Protein 7MSJ (pdb70)

Radius of gyration: 17.71 Å; Cα contacts (8 Å, |Δi|>4): 240; chains: 1; bounding box: 29×48×44 Å

GO terms:
  GO:0005886 plasma membrane (C, EXP)
  GO:0009897 external side of plasma membrane (C, IDA)
  GO:0046642 negative regulation of alpha-beta T cell proliferation (P, IDA)
  GO:0050731 positive regulation of peptidyl-tyrosine phosphorylation (P, IDA)
  GO:0002720 positive regulation of cytokine production involved in immune response (P, IMP)
  GO:2000406 positive regulation of T cell migration (P, IMP)
  GO:0050829 defense response to Gram-negative bacterium (P, IMP)
  GO:0050830 defense response to Gram-positive bacterium (P, IMP)
  GO:0005515 protein binding (F, IPI)
  GO:0005886 plasma membrane (C, TAS)

Secondary structure (DSSP, 8-state):
-----TTEEEETTEEEEPBPTTEEEEE--BTTB--EEEEPPTTEE--S-B--SSPEEPP---GGGTEEEEE--BTTBPPEEEEPTT-B----STT-S---B---

Nearest PDB structures (foldseek):
  7msj-assembly1_A  TM=1.010E+00  e=1.373E-21  Mus musculus
  3wvt-assembly1_A  TM=8.838E-01  e=2.686E-13  Equus caballus
  4rsu-assembly1_D  TM=7.666E-01  e=9.895E-14  Homo sapiens
  7msg-assembly1_F  TM=8.234E-01  e=8.201E-13  Homo sapiens
  4rsu-assembly2_E  TM=8.048E-01  e=1.037E-12  Homo sapiens

Structure (mmCIF, N/CA/C/O backbone):
data_7MSJ
#
_entry.id   7MSJ
#
_cell.length_a   64.656
_cell.length_b   64.656
_cell.length_c   69.043
_cell.angle_alpha   90.000
_cell.angle_beta   90.000
_cell.angle_gamma   90.000
#
_symmetry.space_group_name_H-M   'P 41 21 2'
#
loop_
_entity.id
_entity.type
_entity.pdbx_description
1 polymer 'Tumor necrosis factor receptor superfamily member 14'
2 non-polymer 'SULFATE ION'
3 water water
#
loop_
_atom_site.group_PDB
_atom_site.id
_atom_site.type_symbol
_atom_site.label_atom_id
_atom_site.label_alt_id
_atom_site.label_comp_id
_atom_site.label_asym_id
_atom_site.label_entity_id
_atom_site.label_seq_id
_atom_site.pdbx_PDB_ins_code
_atom_site.Cartn_x
_atom_site.Cartn_y
_atom_site.Cartn_z
_atom_site.occupancy
_atom_site.B_iso_or_equiv
_atom_site.auth_seq_id
_atom_site.auth_comp_id
_atom_site.auth_asym_id
_atom_site.auth_atom_id
_atom_site.pdbx_PDB_model_num
ATOM 1 N N . GLN A 1 1 ? -19.113 9.487 -16.691 1.00 79.97 39 GLN A N 1
ATOM 2 C CA . GLN A 1 1 ? -18.069 8.716 -17.433 1.00 68.87 39 GLN A CA 1
ATOM 3 C C . GLN A 1 1 ? -16.680 9.335 -17.713 1.00 51.65 39 GLN A C 1
ATOM 4 O O . GLN A 1 1 ? -15.746 8.562 -17.923 1.00 59.76 39 GLN A O 1
ATOM 10 N N . PRO A 1 2 ? -16.500 10.676 -17.719 1.00 39.91 40 PRO A N 1
ATOM 11 C CA . PRO A 1 2 ? -15.090 11.162 -17.668 1.00 45.74 40 PRO A CA 1
ATOM 12 C C . PRO A 1 2 ? -14.366 10.679 -16.406 1.00 48.48 40 PRO A C 1
ATOM 13 O O . PRO A 1 2 ? -14.994 10.405 -15.411 1.00 51.06 40 PRO A O 1
ATOM 17 N N . SER A 1 3 ? -13.058 10.557 -16.476 1.00 53.21 41 SER A N 1
ATOM 18 C CA . SER A 1 3 ? -12.294 9.981 -15.392 1.00 56.60 41 SER A CA 1
ATOM 19 C C . SER A 1 3 ? -11.491 11.095 -14.688 1.00 54.74 41 SER A C 1
ATOM 20 O O . SER A 1 3 ? -11.018 12.043 -15.331 1.00 46.42 41 SER A O 1
ATOM 23 N N . CYS A 1 4 ? -11.362 10.966 -13.366 1.00 50.21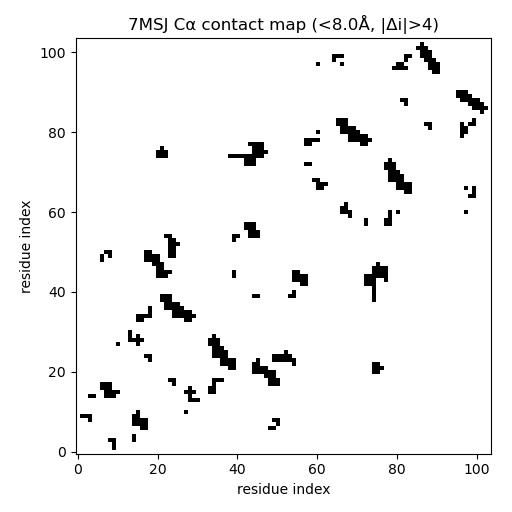 42 CYS A N 1
ATOM 24 C CA . CYS A 1 4 ? -10.626 11.915 -12.564 1.00 51.23 42 CYS A CA 1
ATOM 25 C C . CYS A 1 4 ? -9.568 11.131 -11.819 1.00 50.89 42 CYS A C 1
ATOM 26 O O . CYS A 1 4 ? -9.729 9.947 -11.563 1.00 55.17 42 CYS A O 1
ATOM 29 N N . ARG A 1 5 ? -8.493 11.798 -11.454 1.00 53.23 43 ARG A N 1
ATOM 30 C CA . ARG A 1 5 ? -7.502 11.187 -10.607 1.00 61.41 43 ARG A CA 1
ATOM 31 C C . ARG A 1 5 ? -8.141 10.711 -9.306 1.00 61.53 43 ARG A C 1
ATOM 32 O O . ARG A 1 5 ? -9.296 11.032 -8.975 1.00 52.25 43 ARG A O 1
ATOM 40 N N . GLN A 1 6 ? -7.387 9.894 -8.585 1.00 63.10 44 GLN A N 1
ATOM 41 C CA . GLN A 1 6 ? -7.662 9.629 -7.174 1.00 68.20 44 GLN A CA 1
ATOM 42 C C . GLN A 1 6 ? -7.820 10.956 -6.387 1.00 59.38 44 GLN A C 1
ATOM 43 O O . GLN A 1 6 ? -7.020 11.904 -6.554 1.00 51.56 44 GLN A O 1
ATOM 49 N N . GLU A 1 7 ? -8.856 11.014 -5.551 1.00 52.53 45 GLU A N 1
ATOM 50 C CA . GLU A 1 7 ? -9.072 12.142 -4.641 1.00 53.36 45 GLU A CA 1
ATOM 51 C C . GLU A 1 7 ? -9.414 13.426 -5.359 1.00 49.77 45 GLU A C 1
ATOM 52 O O . GLU A 1 7 ? -9.194 14.497 -4.818 1.00 42.33 45 GLU A O 1
ATOM 58 N N . GLU A 1 8 ? -9.955 13.302 -6.579 1.00 48.03 46 GLU A N 1
ATOM 59 C CA . GLU A 1 8 ? -10.703 14.363 -7.209 1.00 40.44 46 GLU A CA 1
ATOM 60 C C . GLU A 1 8 ? -12.078 13.905 -7.508 1.00 41.34 46 GLU A C 1
ATOM 61 O O . GLU A 1 8 ? -12.321 12.725 -7.624 1.00 40.84 46 GLU A O 1
ATOM 67 N N . PHE A 1 9 ? -13.005 14.852 -7.581 1.00 39.97 47 PHE A N 1
ATOM 68 C CA . PHE A 1 9 ? -14.349 14.572 -7.993 1.00 39.58 47 PHE A CA 1
ATOM 69 C C . PHE A 1 9 ? -14.728 15.464 -9.157 1.00 40.24 47 PHE A C 1
ATOM 70 O O . PHE A 1 9 ? -14.222 16.599 -9.353 1.00 40.10 47 PHE A O 1
ATOM 78 N N . LEU A 1 10 ? -15.714 14.969 -9.877 1.00 43.06 48 LEU A N 1
ATOM 79 C CA . LEU A 1 10 ? -16.077 15.537 -11.171 1.00 44.58 48 LEU A CA 1
ATOM 80 C C . LEU A 1 10 ? -17.210 16.497 -10.987 1.00 43.05 48 LEU A C 1
ATOM 81 O O . LEU A 1 10 ? -18.209 16.143 -10.436 1.00 47.03 48 LEU A O 1
ATOM 86 N N . VAL A 1 11 ? -17.018 17.735 -11.440 1.00 48.85 49 VAL A N 1
ATOM 87 C CA . VAL A 1 11 ? -18.096 18.719 -11.491 1.00 52.28 49 VAL A CA 1
ATOM 88 C C . VAL A 1 11 ? -17.996 19.520 -12.811 1.00 47.26 49 VAL A C 1
ATOM 89 O O . VAL A 1 11 ? -16.989 20.156 -13.108 1.00 51.05 49 VAL A O 1
ATOM 93 N N . GLY A 1 12 ? -19.053 19.387 -13.611 1.00 47.61 50 GLY A N 1
ATOM 94 C CA . GLY A 1 12 ? -19.083 19.705 -15.037 1.00 42.73 50 GLY A CA 1
ATOM 95 C C . GLY A 1 12 ? -17.855 19.195 -15.758 1.00 51.82 50 GLY A C 1
ATOM 96 O O . GLY A 1 12 ? -17.545 17.976 -15.775 1.00 52.68 50 GLY A O 1
ATOM 97 N N . ASP A 1 13 ? -17.096 20.140 -16.280 1.00 55.30 51 ASP A N 1
ATOM 98 C CA . ASP A 1 13 ? -15.908 19.802 -17.086 1.00 63.9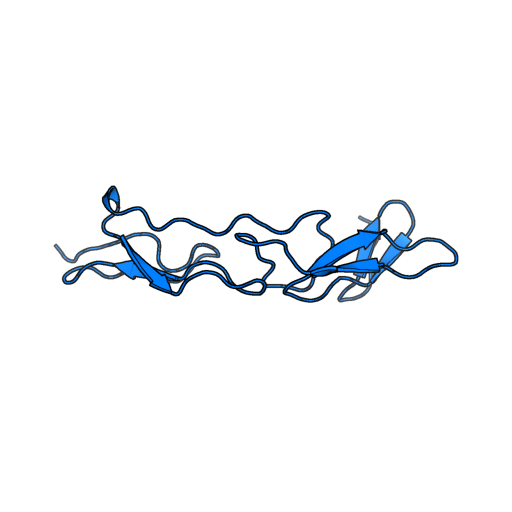7 51 ASP A CA 1
ATOM 99 C C . ASP A 1 13 ? -14.589 19.766 -16.273 1.00 55.14 51 ASP A C 1
ATOM 100 O O . ASP A 1 13 ? -13.530 19.574 -16.864 1.00 48.16 51 ASP A O 1
ATOM 105 N N . GLU A 1 14 ? -14.695 19.890 -14.942 1.00 52.65 52 GLU A N 1
ATOM 106 C CA . GLU A 1 14 ? -13.574 19.986 -13.999 1.00 54.37 52 GLU A CA 1
ATOM 107 C C . GLU A 1 14 ? -13.511 18.753 -13.070 1.00 46.82 52 GLU A C 1
ATOM 108 O O . GLU A 1 14 ? -14.507 18.268 -12.552 1.00 43.14 52 GLU A O 1
ATOM 114 N N . CYS A 1 15 ? -12.294 18.266 -12.905 1.00 46.80 53 CYS A N 1
ATOM 115 C CA . CYS A 1 15 ? -11.894 17.465 -11.793 1.00 46.12 53 CYS A CA 1
ATOM 116 C C . CYS A 1 15 ? -11.377 18.363 -10.653 1.00 44.90 53 CYS A C 1
ATOM 117 O O . CYS A 1 15 ? -10.353 18.997 -10.808 1.00 49.53 53 CYS A O 1
ATOM 120 N N . CYS A 1 16 ? -12.037 18.314 -9.509 1.00 41.03 54 CYS A N 1
ATOM 121 C CA . CYS A 1 16 ? -11.734 19.149 -8.330 1.00 46.72 54 CYS A CA 1
ATOM 122 C C . CYS A 1 16 ? -11.111 18.352 -7.219 1.00 43.83 54 CYS A C 1
ATOM 123 O O . CYS A 1 16 ? -11.473 17.208 -7.027 1.00 41.62 54 CYS A O 1
ATOM 126 N N . PRO A 1 17 ? -10.160 18.952 -6.489 1.00 43.12 55 PRO A N 1
ATOM 127 C CA . PRO A 1 17 ? -9.650 18.170 -5.325 1.00 41.20 55 PRO A CA 1
ATOM 128 C C . PRO A 1 17 ? -10.736 17.959 -4.287 1.00 39.04 55 PRO A C 1
ATOM 129 O O . PRO A 1 17 ? -11.566 18.845 -4.071 1.00 39.69 55 PRO A O 1
ATOM 133 N N . MET A 1 18 ? -10.741 16.765 -3.698 1.00 37.55 56 MET A N 1
ATOM 134 C CA . MET A 1 18 ? -11.686 16.421 -2.677 1.00 39.03 56 MET A CA 1
ATOM 135 C C . MET A 1 18 ? -11.348 17.089 -1.356 1.00 37.11 56 MET A C 1
ATOM 136 O O . MET A 1 18 ? -10.210 17.414 -1.078 1.00 36.87 56 MET A O 1
ATOM 141 N N . CYS A 1 19 ? -12.385 17.273 -0.552 1.00 39.44 57 CYS A N 1
ATOM 142 C CA . CYS A 1 19 ? -12.245 17.660 0.839 1.00 39.51 57 CYS A CA 1
ATOM 143 C C . CYS A 1 19 ? -11.956 16.417 1.693 1.00 45.59 57 CYS A C 1
ATOM 144 O O . CYS A 1 19 ? -12.439 15.320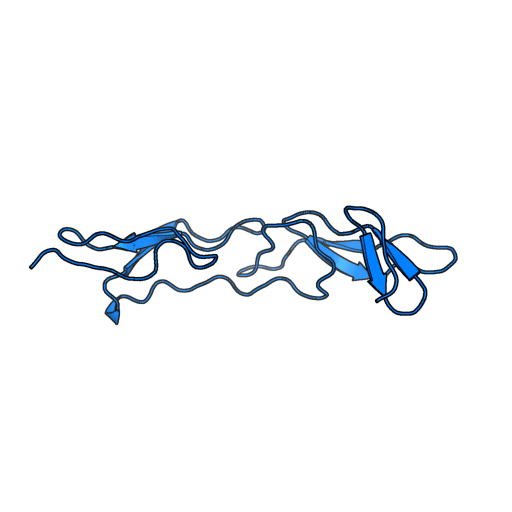 1.438 1.00 42.67 57 CYS A O 1
ATOM 147 N N . ASN A 1 20 ? -11.155 16.642 2.719 1.00 44.55 58 ASN A N 1
ATOM 148 C CA . ASN A 1 20 ? -10.839 15.663 3.699 1.00 41.39 58 ASN A CA 1
ATOM 149 C C . ASN A 1 20 ? -11.976 15.297 4.644 1.00 42.54 58 ASN A C 1
ATOM 150 O O . ASN A 1 20 ? -12.922 16.051 4.789 1.00 38.48 58 ASN A O 1
ATOM 155 N N . PRO A 1 21 ? -11.859 14.147 5.320 1.00 40.74 59 PRO A N 1
ATOM 156 C CA . PRO A 1 21 ? -12.896 13.668 6.273 1.00 44.33 59 PRO A CA 1
ATOM 157 C C . PRO A 1 21 ? -13.059 14.694 7.342 1.00 41.73 59 PRO A C 1
ATOM 158 O O . PRO A 1 21 ? -12.078 15.316 7.695 1.00 38.20 59 PRO A O 1
ATOM 162 N N . GLY A 1 22 ? -14.280 14.953 7.788 1.00 40.18 60 GLY A N 1
ATOM 163 C CA . GLY A 1 22 ? -14.527 16.145 8.639 1.00 40.16 60 GLY A CA 1
ATOM 164 C C . GLY A 1 22 ? -14.834 17.507 8.023 1.00 43.04 60 GLY A C 1
ATOM 165 O O . GLY A 1 22 ? -15.134 18.494 8.757 1.00 40.95 60 GLY A O 1
ATOM 166 N N . TYR A 1 23 ? -14.781 17.551 6.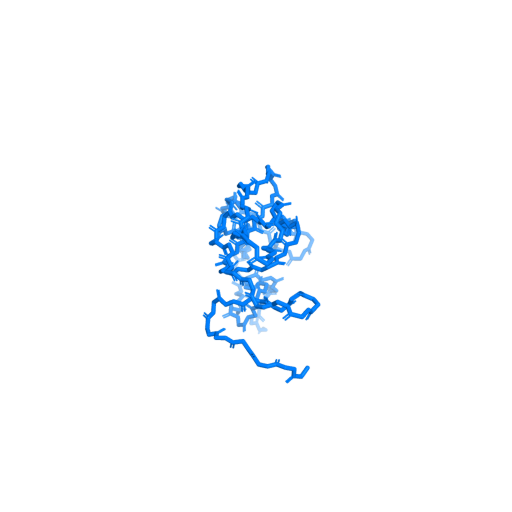686 1.00 44.44 61 TYR A N 1
ATOM 167 C CA . TYR A 1 23 ? -15.032 18.751 5.895 1.00 43.50 61 TYR A CA 1
ATOM 168 C C . TYR A 1 23 ? -16.007 18.410 4.768 1.00 43.75 61 TYR A C 1
ATOM 169 O O . TYR A 1 23 ? -16.199 17.238 4.425 1.00 41.88 61 TYR A O 1
ATOM 178 N N . HIS A 1 24 ? -16.663 19.444 4.231 1.00 41.07 62 HIS A N 1
ATOM 179 C CA . HIS A 1 24 ? -17.422 19.317 2.984 1.00 39.12 62 HIS A CA 1
ATOM 180 C C . HIS A 1 24 ? -16.988 20.451 2.040 1.00 39.45 62 HIS A C 1
ATOM 181 O O . HIS A 1 24 ? -16.319 21.400 2.425 1.00 41.29 62 HIS A O 1
ATOM 188 N N . VAL A 1 25 ? -17.400 20.329 0.801 1.00 39.82 63 VAL A N 1
ATOM 189 C CA . VAL A 1 25 ? -17.160 21.328 -0.222 1.00 43.25 63 VAL A CA 1
ATOM 190 C C . VAL A 1 25 ? -18.011 22.533 0.127 1.00 41.11 63 VAL A C 1
ATOM 191 O O . VAL A 1 25 ? -19.215 22.402 0.325 1.00 40.63 63 VAL A O 1
ATOM 195 N N . LYS A 1 26 ? -17.334 23.662 0.269 1.00 40.68 64 LYS A N 1
ATOM 196 C CA . LYS A 1 26 ? -17.968 24.977 0.394 1.00 46.24 64 LYS A CA 1
ATOM 197 C C . LYS A 1 26 ? -17.969 25.631 -0.988 1.00 49.46 64 LYS A C 1
ATOM 198 O O . LYS A 1 26 ? -18.985 26.124 -1.394 1.00 49.62 64 LYS A O 1
ATOM 204 N N . GLN A 1 27 ? -16.854 25.566 -1.721 1.00 50.14 65 GLN A N 1
ATOM 205 C CA . GLN A 1 27 ? -1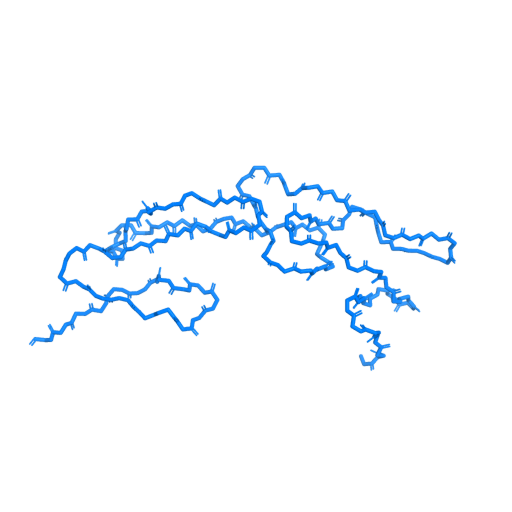6.813 25.994 -3.113 1.00 46.92 65 GLN A CA 1
ATOM 206 C C . GLN A 1 27 ? -16.085 24.985 -3.950 1.00 43.44 65 GLN A C 1
ATOM 207 O O . GLN A 1 27 ? -14.895 24.646 -3.642 1.00 42.80 65 GLN A O 1
ATOM 213 N N . VAL A 1 28 ? -16.718 24.600 -5.075 1.00 41.94 66 VAL A N 1
ATOM 214 C CA . VAL A 1 28 ? -16.084 23.731 -6.107 1.00 39.91 66 VAL A CA 1
ATOM 215 C C . VAL A 1 28 ? -14.941 24.477 -6.786 1.00 42.92 66 VAL A C 1
ATOM 216 O O . VAL A 1 28 ? -14.890 25.706 -6.783 1.00 41.18 66 VAL A O 1
ATOM 220 N N . CYS A 1 29 ? -14.014 23.726 -7.354 1.00 44.02 67 CYS A N 1
ATOM 221 C CA . CYS A 1 29 ? -12.868 24.357 -8.000 1.00 48.08 67 CYS A CA 1
ATOM 222 C C . CYS A 1 29 ? -13.410 25.027 -9.260 1.00 48.86 67 CYS A C 1
ATOM 223 O O . CYS A 1 29 ? -14.624 24.964 -9.529 1.00 41.98 67 CYS A O 1
ATOM 226 N N . SER A 1 30 ? -12.530 25.713 -9.978 1.00 49.02 68 SER A N 1
ATOM 227 C CA . SER A 1 30 ? -12.876 26.325 -11.272 1.00 49.24 68 SER A CA 1
ATOM 228 C C . SER A 1 30 ? -11.596 26.404 -12.052 1.00 52.18 68 SER A C 1
ATOM 229 O O . SER A 1 30 ? -10.546 25.928 -11.569 1.00 53.00 68 SER A O 1
ATOM 232 N N . GLU A 1 31 ? -11.671 27.016 -13.238 1.00 56.87 69 GLU A N 1
ATOM 233 C CA . GLU A 1 31 ? -10.541 27.133 -14.161 1.00 58.81 69 GLU A CA 1
ATOM 234 C C . GLU A 1 31 ? -9.306 27.717 -13.487 1.00 55.08 69 GLU A C 1
ATOM 235 O O . GLU A 1 31 ? -8.193 27.336 -13.816 1.00 56.32 69 GLU A O 1
ATOM 241 N N . HIS A 1 32 ? -9.483 28.631 -12.546 1.00 53.02 70 HIS A N 1
ATOM 242 C CA . HIS A 1 32 ? -8.342 29.374 -12.006 1.00 64.21 70 HIS A CA 1
ATOM 243 C C . HIS A 1 32 ? -8.167 29.131 -10.522 1.00 60.25 70 HIS A C 1
ATOM 244 O O . HIS A 1 32 ? -7.256 29.693 -9.921 1.00 56.16 70 HIS A O 1
ATOM 251 N N . THR A 1 33 ? -9.020 28.264 -9.965 1.00 57.55 71 THR A N 1
ATOM 252 C CA . THR A 1 33 ? -9.291 28.199 -8.528 1.00 53.47 71 THR A CA 1
ATOM 253 C C . THR A 1 33 ? -9.410 26.742 -8.031 1.00 55.03 71 THR A C 1
ATOM 254 O O . THR A 1 33 ? -10.046 25.896 -8.662 1.00 48.84 71 THR A O 1
ATOM 258 N N . GLY A 1 34 ? -8.780 26.461 -6.904 1.00 47.53 72 GLY A N 1
ATOM 259 C CA . GLY A 1 34 ? -8.933 25.197 -6.241 1.00 46.72 72 GLY A CA 1
ATOM 260 C C . GLY A 1 34 ? -10.161 25.160 -5.342 1.00 47.70 72 GLY A C 1
ATOM 261 O O . GLY A 1 34 ? -10.839 26.155 -5.165 1.00 45.21 72 GLY A O 1
ATOM 262 N N . THR A 1 35 ? -10.414 23.972 -4.769 1.00 46.40 73 THR A N 1
ATOM 263 C CA . THR A 1 35 ? -11.599 23.699 -3.960 1.00 41.23 73 THR A CA 1
ATOM 264 C C . THR A 1 35 ? -11.495 24.500 -2.657 1.00 35.44 73 THR A C 1
ATOM 265 O O . THR A 1 35 ? -10.370 24.675 -2.100 1.00 37.37 73 THR A O 1
ATOM 269 N N . VAL A 1 36 ? -12.656 24.960 -2.170 1.00 35.96 74 VAL A N 1
ATOM 270 C CA . VAL A 1 36 ? -12.787 25.448 -0.806 1.00 35.35 74 VAL A CA 1
ATOM 271 C C . VAL A 1 36 ? -13.640 24.498 0.001 1.00 35.52 74 VAL A C 1
ATOM 272 O O . VAL A 1 36 ? -14.773 24.126 -0.390 1.00 37.53 74 VAL A O 1
ATOM 276 N N . CYS A 1 37 ? -13.097 24.145 1.160 1.00 35.35 75 CYS A N 1
ATOM 277 C CA . CYS A 1 37 ? -13.672 23.109 2.070 1.00 39.85 75 CYS A CA 1
ATOM 278 C C . CYS A 1 37 ? -14.030 23.784 3.374 1.00 44.30 75 CYS A C 1
ATOM 279 O O . CYS A 1 37 ? -13.339 24.747 3.762 1.00 45.96 75 CYS A O 1
ATOM 282 N N . ALA A 1 38 ? -15.058 23.286 4.059 1.00 44.21 76 ALA A N 1
ATOM 283 C CA . ALA A 1 38 ? -15.464 23.828 5.358 1.00 46.58 76 ALA A CA 1
ATOM 284 C C . ALA A 1 38 ? -15.701 22.676 6.311 1.00 43.56 76 ALA A C 1
ATOM 285 O O . ALA A 1 38 ? -16.164 21.661 5.871 1.00 41.02 76 ALA A O 1
ATOM 287 N N . PRO A 1 39 ? -15.454 22.853 7.630 1.00 46.65 77 PRO A N 1
ATOM 288 C CA . PRO A 1 39 ? -15.703 21.754 8.526 1.00 44.77 77 PRO A CA 1
ATOM 289 C C . PRO A 1 39 ? -17.216 21.439 8.707 1.00 41.68 77 PRO A C 1
ATOM 290 O O . PRO A 1 39 ? -18.061 22.302 8.628 1.00 45.30 77 PRO A O 1
ATOM 294 N N . CYS A 1 40 ? -17.524 20.158 8.865 1.00 40.48 78 CYS A N 1
ATOM 295 C CA . CYS A 1 40 ? -18.865 19.714 9.176 1.00 40.79 78 CYS A CA 1
ATOM 296 C C . CYS A 1 40 ? -19.478 20.503 10.318 1.00 42.30 78 CYS A C 1
ATOM 297 O O . CYS A 1 40 ? -18.839 20.694 11.305 1.00 41.88 78 CYS A O 1
ATOM 300 N N . PRO A 1 41 ? -20.716 20.964 10.171 1.00 39.98 79 PRO A N 1
ATOM 301 C CA . PRO A 1 41 ? -21.429 21.552 11.297 1.00 43.28 79 PRO A CA 1
ATOM 302 C C . PRO A 1 41 ? -21.829 20.475 12.304 1.00 51.12 79 PRO A C 1
ATOM 303 O O . PRO A 1 41 ? -21.806 19.276 11.920 1.00 50.08 79 PRO A O 1
ATOM 307 N N . PRO A 1 42 ? -22.245 20.896 13.544 1.00 47.78 80 PRO A N 1
ATOM 308 C CA . PRO A 1 42 ? -22.660 19.946 14.599 1.00 50.72 80 PRO A CA 1
ATOM 309 C C . PRO A 1 42 ? -23.660 18.911 14.095 1.00 45.14 80 PRO A C 1
ATOM 310 O O . PRO A 1 42 ? -24.392 19.194 13.201 1.00 47.34 80 PRO A O 1
ATOM 314 N N . GLN A 1 43 ? -23.567 17.683 14.578 1.00 46.04 81 GLN A N 1
ATOM 315 C CA . GLN A 1 43 ? -24.494 16.576 14.215 1.00 48.79 81 GLN A CA 1
ATOM 316 C C . GLN A 1 43 ? -24.377 16.108 12.786 1.00 43.41 81 GLN A C 1
ATOM 317 O O . GLN A 1 43 ? -25.267 15.412 12.260 1.00 41.48 81 GLN A O 1
ATOM 323 N N . THR A 1 44 ? -23.235 16.413 12.163 1.00 42.17 82 THR A N 1
ATOM 324 C CA . THR A 1 44 ? -22.917 15.849 10.850 1.00 39.72 82 THR A CA 1
ATOM 325 C C . THR A 1 44 ? -21.480 15.421 10.800 1.00 40.47 82 THR A C 1
ATOM 326 O O . THR A 1 44 ? -20.629 15.869 11.607 1.00 42.26 82 THR A O 1
ATOM 330 N N . TYR A 1 45 ? -21.186 14.618 9.795 1.00 41.78 83 TYR A N 1
ATOM 331 C CA . TYR A 1 45 ? -19.853 14.080 9.644 1.00 40.95 83 TYR A CA 1
ATOM 332 C C . TYR A 1 45 ? -19.584 13.744 8.189 1.00 40.65 83 TYR A C 1
ATOM 333 O O . TYR A 1 45 ? -20.532 13.598 7.389 1.00 40.51 83 TYR A O 1
ATOM 342 N N . THR A 1 46 ? -18.302 13.647 7.843 1.00 39.41 84 THR A N 1
ATOM 343 C CA . THR A 1 46 ? -17.884 12.893 6.665 1.00 39.74 84 THR A CA 1
ATOM 344 C C . THR A 1 46 ? -16.715 12.015 7.077 1.00 41.21 84 THR A C 1
ATOM 345 O O . THR A 1 46 ? -15.751 12.510 7.669 1.00 40.24 84 THR A O 1
ATOM 349 N N . ALA A 1 47 ? -16.788 10.735 6.742 1.00 42.48 85 ALA A N 1
ATOM 350 C CA . ALA A 1 47 ? -15.754 9.781 7.155 1.00 37.48 85 ALA A CA 1
ATOM 351 C C . ALA A 1 47 ? -14.689 9.577 6.079 1.00 39.00 85 ALA A C 1
ATOM 352 O O . ALA A 1 47 ? -13.608 9.012 6.344 1.00 46.09 85 ALA A O 1
ATOM 354 N N . HIS A 1 48 ? -14.920 10.104 4.866 1.00 42.14 86 HIS A N 1
ATOM 355 C CA . HIS A 1 48 ? -13.979 9.902 3.765 1.00 43.19 86 HIS A CA 1
ATOM 356 C C . HIS A 1 48 ? -13.736 11.172 3.020 1.00 38.07 86 HIS A C 1
ATOM 357 O O . HIS A 1 48 ? -14.533 12.059 3.079 1.00 38.89 86 HIS A O 1
ATOM 364 N N . ALA A 1 49 ? -12.611 11.277 2.347 1.00 43.70 87 ALA A N 1
ATOM 365 C CA . ALA A 1 49 ? -12.390 12.353 1.339 1.00 44.76 87 ALA A CA 1
ATOM 366 C C . ALA A 1 49 ? -13.571 12.391 0.412 1.00 39.18 87 ALA A C 1
ATOM 367 O O . ALA A 1 49 ? -14.107 11.381 0.098 1.00 47.37 87 ALA A O 1
ATOM 369 N N . ASN A 1 50 ? -14.056 13.564 0.078 1.00 37.95 88 ASN A N 1
ATOM 370 C CA . ASN A 1 50 ? -15.388 13.674 -0.524 1.00 37.28 88 ASN A CA 1
ATOM 371 C C . ASN A 1 50 ? -15.575 14.970 -1.300 1.00 43.53 88 ASN A C 1
ATOM 372 O O . ASN A 1 50 ? -14.748 15.936 -1.237 1.00 42.38 88 ASN A O 1
ATOM 377 N N . GLY A 1 51 ? -16.624 14.943 -2.113 1.00 40.94 89 GLY A N 1
ATOM 378 C CA . GLY A 1 51 ? -17.050 16.094 -2.880 1.00 38.69 89 GLY A CA 1
ATOM 379 C C . GLY A 1 51 ? -18.485 16.446 -2.538 1.00 40.00 89 GLY A C 1
ATOM 380 O O . GLY A 1 51 ? -19.210 16.900 -3.371 1.00 42.22 89 GLY A O 1
ATOM 381 N N . LEU A 1 52 ? -18.912 16.262 -1.299 1.00 41.62 90 LEU A N 1
ATOM 382 C CA . LEU A 1 52 ? -20.282 16.513 -0.941 1.00 43.52 90 LEU A CA 1
ATOM 383 C C . LEU A 1 52 ? -20.437 17.961 -0.613 1.00 44.89 90 LEU A C 1
ATOM 384 O O . LEU A 1 52 ? -19.581 18.524 0.045 1.00 42.34 90 LEU A O 1
ATOM 389 N N . SER A 1 53 ? -21.554 18.551 -1.001 1.00 41.29 91 SER A N 1
ATOM 390 C CA . SER A 1 53 ? -21.868 19.928 -0.590 1.00 46.63 91 SER A CA 1
ATOM 391 C C . SER A 1 53 ? -22.197 20.059 0.853 1.00 45.78 91 SER A C 1
ATOM 392 O O . SER A 1 53 ? -22.037 21.169 1.422 1.00 44.39 91 SER A O 1
ATOM 395 N N . LYS A 1 54 ? -22.755 18.971 1.405 1.00 45.80 92 LYS A N 1
ATOM 396 C CA . LYS A 1 54 ? -23.091 18.898 2.815 1.00 49.30 92 LYS A CA 1
ATOM 397 C C . LYS A 1 54 ? -22.539 17.662 3.472 1.00 47.18 92 LYS A C 1
ATOM 398 O O . LYS A 1 54 ? -22.436 16.604 2.871 1.00 43.48 92 LYS A O 1
ATOM 404 N N . CYS A 1 55 ? -22.260 17.775 4.755 1.00 48.02 93 CYS A N 1
ATOM 405 C CA . CYS A 1 55 ? -21.910 16.627 5.540 1.00 44.47 93 CYS A CA 1
ATOM 406 C C . CYS A 1 55 ? -23.169 15.769 5.788 1.00 49.96 93 CYS A C 1
ATOM 407 O O . CYS A 1 55 ? -24.297 16.232 5.569 1.00 45.85 93 CYS A O 1
ATOM 410 N N . LEU A 1 56 ? -22.958 14.502 6.169 1.00 43.43 94 LEU A N 1
ATOM 411 C CA . LEU A 1 56 ? -24.069 13.574 6.390 1.00 47.22 94 LEU A CA 1
ATOM 412 C C . LEU A 1 56 ? -24.577 13.687 7.810 1.00 44.92 94 LEU A C 1
ATOM 413 O O . LEU A 1 56 ? -23.816 13.842 8.752 1.00 48.58 94 LEU A O 1
ATOM 418 N N . PRO A 1 57 ? -25.887 13.619 7.974 1.00 53.91 95 PRO A N 1
ATOM 419 C CA . PRO A 1 57 ? -26.399 13.644 9.326 1.00 52.96 95 PRO A CA 1
ATOM 420 C C . PRO A 1 57 ? -25.936 12.404 10.146 1.00 52.45 95 PRO A C 1
ATOM 421 O O . PRO A 1 57 ? -25.927 11.276 9.627 1.00 51.38 95 PRO A O 1
ATOM 425 N N . CYS A 1 58 ? -25.556 12.660 11.403 1.00 48.87 96 CYS A N 1
ATOM 426 C CA . CYS A 1 58 ? -25.144 11.623 12.340 1.00 52.24 96 CYS A CA 1
ATOM 427 C C . CYS A 1 58 ? -26.295 10.686 12.601 1.00 56.92 96 CYS A C 1
ATOM 428 O O . CYS A 1 58 ? -27.457 11.111 12.653 1.00 49.04 96 CYS A O 1
ATOM 431 N N . GLY A 1 59 ? -25.985 9.398 12.716 1.00 56.50 97 GLY A N 1
ATOM 432 C CA . GLY A 1 59 ? -27.017 8.392 12.986 1.00 53.80 97 GLY A CA 1
ATOM 433 C C . GLY A 1 59 ? -27.549 8.486 14.404 1.00 52.31 97 GLY A C 1
ATOM 434 O O . GLY A 1 59 ? -26.910 9.021 15.305 1.00 53.63 97 GLY A O 1
ATOM 435 N N . VAL A 1 60 ? -28.736 7.959 14.598 1.00 53.78 98 VAL A N 1
ATOM 436 C CA . VAL A 1 60 ? -29.323 7.883 15.916 1.00 59.63 98 VAL A CA 1
ATOM 437 C C . VAL A 1 60 ? -29.330 6.388 16.310 1.00 57.63 98 VAL A C 1
ATOM 438 O O . VAL A 1 60 ? -29.440 5.549 15.452 1.00 56.52 98 VAL A O 1
ATOM 442 N N . CYS A 1 61 ? -29.146 6.058 17.581 1.00 59.71 99 CYS A N 1
ATOM 443 C CA . CYS A 1 61 ? -29.252 4.648 18.039 1.00 58.62 99 CYS A CA 1
ATOM 444 C C . CYS A 1 61 ? -30.636 4.237 18.593 1.00 65.38 99 CYS A C 1
ATOM 445 O O . CYS A 1 61 ? -30.931 4.428 19.778 1.00 70.20 99 CYS A O 1
ATOM 448 N N . ASP A 1 62 ? -31.416 3.592 17.732 1.00 67.04 100 ASP A N 1
ATOM 449 C CA . ASP A 1 62 ? -32.790 3.156 18.028 1.00 72.29 100 ASP A CA 1
ATOM 450 C C . ASP A 1 62 ? -32.943 2.151 19.218 1.00 66.92 100 ASP A C 1
ATOM 451 O O . ASP A 1 62 ? -32.764 0.948 19.048 1.00 59.60 100 ASP A O 1
ATOM 456 N N . PRO A 1 63 ? -33.367 2.624 20.405 1.00 77.05 101 PRO A N 1
ATOM 457 C CA . PRO A 1 63 ? -33.544 1.651 21.513 1.00 78.51 101 PRO A CA 1
ATOM 458 C C .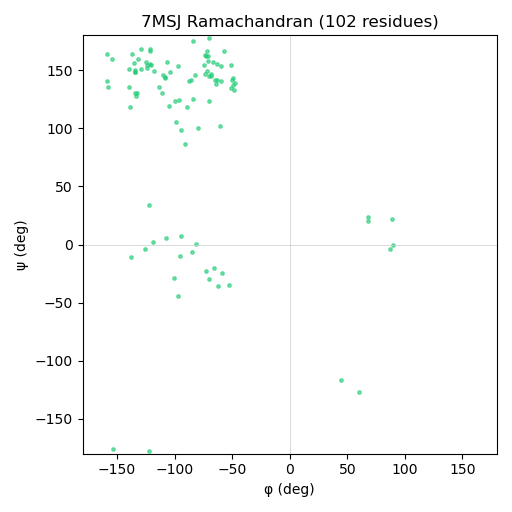 PRO A 1 63 ? -34.663 0.621 21.306 1.00 75.70 101 PRO A C 1
ATOM 459 O O . PRO A 1 63 ? -34.638 -0.428 21.944 1.00 74.74 101 PRO A O 1
ATOM 463 N N . ASP A 1 64 ? -35.610 0.907 20.412 1.00 76.67 102 ASP A N 1
ATOM 464 C CA . ASP A 1 64 ? -36.585 -0.094 19.954 1.00 82.08 102 ASP A CA 1
ATOM 465 C C . ASP A 1 64 ? -35.900 -1.251 19.241 1.00 75.28 102 ASP A C 1
ATOM 466 O O . ASP A 1 64 ? -36.394 -2.373 19.305 1.00 64.42 102 ASP A O 1
ATOM 471 N N . MET A 1 65 ? -34.828 -0.959 18.496 1.00 74.19 103 MET A N 1
ATOM 472 C CA . MET A 1 65 ? -34.032 -1.996 17.815 1.00 77.65 103 MET A CA 1
ATOM 473 C C . MET A 1 65 ? -33.011 -2.673 18.777 1.00 71.37 103 MET A C 1
ATOM 474 O O . MET A 1 65 ? -32.288 -3.591 18.381 1.00 64.85 103 MET A O 1
ATOM 479 N N . GLY A 1 66 ? -33.004 -2.236 20.042 1.00 68.81 104 GLY A N 1
ATOM 480 C CA . GLY A 1 66 ? -32.191 -2.805 21.118 1.00 64.77 104 GLY A CA 1
ATOM 481 C C . GLY A 1 66 ? -30.829 -2.152 21.206 1.00 59.94 104 GLY A C 1
ATOM 482 O O . GLY A 1 66 ? -29.869 -2.756 21.747 1.00 50.23 104 GLY A O 1
ATOM 483 N N . LEU A 1 67 ? -30.733 -0.927 20.672 1.00 58.77 105 LEU A N 1
ATOM 484 C CA . LEU A 1 67 ? -29.433 -0.237 20.565 1.00 56.10 105 LEU A CA 1
ATOM 485 C C . LEU A 1 67 ? -29.319 0.812 21.612 1.00 51.22 105 LEU A C 1
ATOM 486 O O . LEU A 1 67 ? -30.287 1.445 21.991 1.00 60.73 105 LEU A O 1
ATOM 491 N N . LEU A 1 68 ? -28.100 1.023 22.041 1.00 52.17 106 LEU A N 1
ATOM 492 C CA . LEU A 1 68 ? -27.759 2.151 22.871 1.00 56.71 106 LEU A CA 1
ATOM 493 C C . LEU A 1 68 ? -26.688 2.923 22.123 1.00 56.24 106 LEU A C 1
ATOM 494 O O . LEU A 1 68 ? -25.958 2.334 21.315 1.00 56.51 106 LEU A O 1
ATOM 499 N N . THR A 1 69 ? -26.569 4.219 22.402 1.00 52.00 107 THR A N 1
ATOM 500 C CA . THR A 1 69 ? -25.473 5.000 21.823 1.00 50.63 107 THR A CA 1
ATOM 501 C C . THR A 1 69 ? -24.287 4.816 22.687 1.00 46.93 107 THR A C 1
ATOM 502 O O . THR A 1 69 ? -24.348 5.026 23.882 1.00 58.42 107 THR A O 1
ATOM 506 N N . TRP A 1 70 ? -23.197 4.381 22.090 1.00 47.54 108 TRP A N 1
ATOM 507 C CA . TRP A 1 70 ? -21.957 4.108 22.808 1.00 44.40 108 TRP A CA 1
ATOM 508 C C . TRP A 1 70 ? -20.957 5.245 22.645 1.00 52.72 108 TRP A C 1
ATOM 509 O O . TRP A 1 70 ? -20.100 5.406 23.491 1.00 55.99 108 TRP A O 1
ATOM 520 N N . GLN A 1 71 ? -21.008 5.975 21.532 1.00 44.57 109 GLN A N 1
ATOM 521 C CA . GLN A 1 71 ? -20.094 7.043 21.324 1.00 45.18 109 GLN A CA 1
ATOM 522 C C . GLN A 1 71 ? -20.683 7.995 20.321 1.00 54.42 109 GLN A C 1
ATOM 523 O O . GLN A 1 71 ? -21.221 7.552 19.280 1.00 47.65 109 GLN A O 1
ATOM 529 N N . GLU A 1 72 ? -20.559 9.288 20.649 1.00 48.35 110 GLU A N 1
ATOM 530 C CA . GLU A 1 72 ? -21.222 10.362 19.916 1.00 52.54 110 GLU A CA 1
ATOM 531 C C . GLU A 1 72 ? -20.518 10.494 18.602 1.00 47.09 110 GLU A C 1
ATOM 532 O O . GLU A 1 72 ? -19.313 10.310 18.536 1.00 41.53 110 GLU A O 1
ATOM 538 N N . CYS A 1 73 ? -21.243 10.895 17.563 1.00 47.55 111 CYS A N 1
ATOM 539 C CA . CYS A 1 73 ? -20.565 11.197 16.332 1.00 50.36 111 CYS A CA 1
ATOM 540 C C . CYS A 1 73 ? -19.609 12.389 16.535 1.00 42.92 111 CYS A C 1
ATOM 541 O O . CYS A 1 73 ? -19.754 13.206 17.436 1.00 40.86 111 CYS A O 1
ATOM 544 N N . SER A 1 74 ? -18.607 12.424 15.686 1.00 42.94 112 SER A N 1
ATOM 545 C CA . SER A 1 74 ? -17.704 13.537 15.581 1.00 41.33 112 SER A CA 1
ATOM 546 C C . SER A 1 74 ? -17.813 13.960 14.140 1.00 45.45 112 SER A C 1
ATOM 547 O O . SER A 1 74 ? -18.556 13.349 13.334 1.00 43.10 112 SER A O 1
ATOM 550 N N . SER A 1 75 ? -17.027 14.956 13.782 1.00 41.32 113 SER A N 1
ATOM 551 C CA . SER A 1 75 ? -17.141 15.526 12.457 1.00 46.45 113 SER A CA 1
ATOM 552 C C . SER A 1 75 ? -16.568 14.566 11.379 1.00 48.97 113 SER A C 1
ATOM 553 O O . SER A 1 75 ? -16.965 14.678 10.212 1.00 48.17 113 SER A O 1
ATOM 556 N N . TRP A 1 76 ? -15.670 13.641 11.785 1.00 45.52 114 TRP A N 1
ATOM 557 C CA . TRP A 1 76 ? -15.048 12.634 10.899 1.00 43.46 114 TRP A CA 1
ATOM 558 C C . TRP A 1 76 ? -15.570 11.217 11.118 1.00 44.36 114 TRP A C 1
ATOM 559 O O . TRP A 1 76 ? -15.111 10.267 10.458 1.00 46.42 114 TRP A O 1
ATOM 570 N N . LYS A 1 77 ? -16.574 11.042 11.960 1.00 41.12 115 LYS A N 1
ATOM 571 C CA . LYS A 1 77 ? -17.070 9.711 12.202 1.00 40.20 115 LYS A CA 1
ATOM 572 C C . LYS A 1 77 ? -18.494 9.633 12.750 1.00 40.80 115 LYS A C 1
ATOM 573 O O . LYS A 1 77 ? -18.852 10.350 13.640 1.00 43.87 115 LYS A O 1
ATOM 579 N N . ASP A 1 78 ? -19.272 8.674 12.286 1.00 40.43 116 ASP A N 1
ATOM 580 C CA . ASP A 1 78 ? -20.649 8.586 12.679 1.00 40.38 116 ASP A CA 1
ATOM 581 C C . ASP A 1 78 ? -20.813 8.067 14.156 1.00 38.79 116 ASP A C 1
ATOM 582 O O . ASP A 1 78 ? -19.881 7.534 14.745 1.00 43.36 1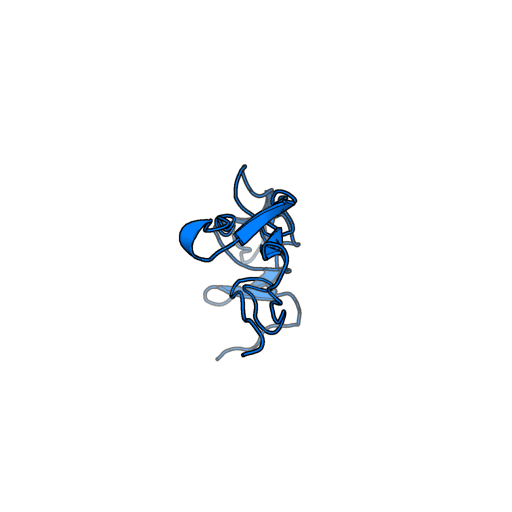16 ASP A O 1
ATOM 587 N N . THR A 1 79 ? -21.999 8.282 14.723 1.00 41.65 117 THR A N 1
ATOM 588 C CA . THR A 1 79 ? -22.398 7.780 16.017 1.00 43.64 117 THR A CA 1
ATOM 589 C C . THR A 1 79 ? -22.041 6.305 16.074 1.00 46.54 117 THR A C 1
ATOM 590 O O . THR A 1 79 ? -22.260 5.607 15.088 1.00 44.80 117 THR A O 1
ATOM 594 N N . VAL A 1 80 ? -21.528 5.829 17.212 1.00 44.31 118 VAL A N 1
ATOM 595 C CA . VAL A 1 80 ? -21.259 4.396 17.401 1.00 42.43 118 VAL A CA 1
ATOM 596 C C . VAL A 1 80 ? -22.427 3.842 18.219 1.00 42.54 118 VAL A C 1
ATOM 597 O O . VAL A 1 80 ? -22.794 4.384 19.248 1.00 43.93 118 VAL A O 1
ATOM 601 N N . CYS A 1 81 ? -23.102 2.840 17.708 1.00 36.35 119 CYS A N 1
ATOM 602 C CA . CYS A 1 81 ? -24.112 2.153 18.521 1.00 38.57 119 CYS A CA 1
ATOM 603 C C . CYS A 1 81 ? -23.615 0.787 18.948 1.00 42.30 119 CYS A C 1
ATOM 604 O O . CYS A 1 81 ? -22.752 0.189 18.279 1.00 43.09 119 CYS A O 1
ATOM 607 N N . ARG A 1 82 ? -24.211 0.288 20.039 1.00 47.62 120 ARG A N 1
ATOM 608 C CA . ARG A 1 82 ? -24.021 -1.085 20.501 1.00 43.36 120 ARG A CA 1
ATOM 609 C C . ARG A 1 82 ? -25.308 -1.749 20.871 1.00 43.15 120 ARG A C 1
ATOM 610 O O . ARG A 1 82 ? -26.233 -1.111 21.290 1.00 45.16 120 ARG A O 1
ATOM 618 N N . CYS A 1 83 ? -25.353 -3.056 20.707 1.00 45.63 121 CYS A N 1
ATOM 619 C CA . CYS A 1 83 ? -26.422 -3.843 21.270 1.00 52.87 121 CYS A CA 1
ATOM 620 C C . CYS A 1 83 ? -26.371 -3.902 22.828 1.00 52.17 121 CYS A C 1
ATOM 621 O O . CYS A 1 83 ? -25.331 -3.777 23.445 1.00 48.90 121 CYS A O 1
ATOM 624 N N . ILE A 1 84 ? -27.550 -3.971 23.408 1.00 52.94 122 ILE A N 1
ATOM 625 C CA . ILE A 1 84 ? -27.808 -4.461 24.756 1.00 58.43 122 ILE A CA 1
ATOM 626 C C . ILE A 1 84 ? -27.166 -5.848 24.980 1.00 55.00 122 ILE A C 1
ATOM 627 O O . ILE A 1 84 ? -27.017 -6.633 24.026 1.00 49.16 122 ILE A O 1
ATOM 632 N N . PRO A 1 85 ? -26.854 -6.187 26.248 1.00 54.72 123 PRO A N 1
ATOM 633 C CA . PRO A 1 85 ? -26.395 -7.533 26.650 1.00 53.37 123 PRO A CA 1
ATOM 634 C C . PRO A 1 85 ? -27.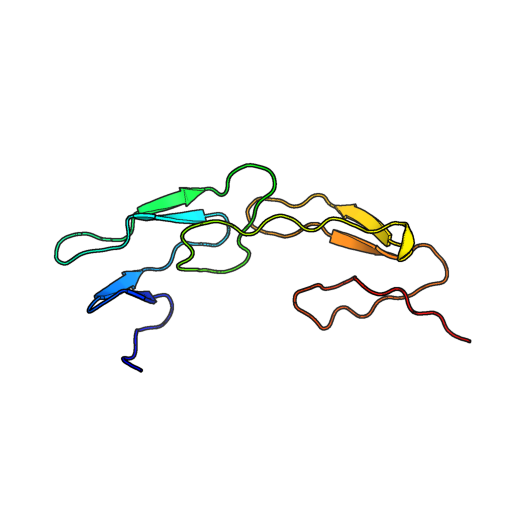298 -8.627 26.135 1.00 52.03 123 PRO A C 1
ATOM 635 O O . PRO A 1 85 ? -28.504 -8.433 26.076 1.00 49.63 123 PRO A O 1
ATOM 639 N N . GLY A 1 86 ? -26.709 -9.753 25.724 1.00 55.45 124 GLY A N 1
ATOM 640 C CA . GLY A 1 86 ? -27.441 -10.920 25.184 1.00 49.45 124 GLY A CA 1
ATOM 641 C C . GLY A 1 86 ? -27.665 -10.929 23.678 1.00 52.01 124 GLY A C 1
ATOM 642 O O . GLY A 1 86 ? -28.255 -11.893 23.114 1.00 44.83 124 GLY A O 1
ATOM 643 N N . TYR A 1 87 ? -27.183 -9.864 23.017 1.00 50.00 125 TYR A N 1
ATOM 644 C CA . TYR A 1 87 ? -27.259 -9.729 21.563 1.00 47.09 125 TYR A CA 1
ATOM 645 C C . TYR A 1 87 ? -25.879 -9.573 20.992 1.00 42.54 125 TYR A C 1
ATOM 646 O O . TYR A 1 87 ? -24.916 -9.367 21.715 1.00 42.22 125 TYR A O 1
ATOM 655 N N . PHE A 1 88 ? -25.796 -9.681 19.678 1.00 40.51 126 PHE A N 1
ATOM 656 C CA . PHE A 1 88 ? -24.583 -9.420 18.975 1.00 44.09 126 PHE A CA 1
ATOM 657 C C . PHE A 1 88 ? -24.998 -8.680 17.716 1.00 45.80 126 PHE A C 1
ATOM 658 O O . PHE A 1 88 ? -26.141 -8.841 17.211 1.00 43.24 126 PHE A O 1
ATOM 666 N N . CYS A 1 89 ? -24.086 -7.835 17.236 1.00 39.18 127 CYS A N 1
ATOM 667 C CA . CYS A 1 89 ? -24.287 -7.185 15.955 1.00 45.41 127 CYS A CA 1
ATOM 668 C C . CYS A 1 89 ? -23.103 -7.498 15.073 1.00 46.94 127 CYS A C 1
ATOM 669 O O . CYS A 1 89 ? -21.975 -7.724 15.549 1.00 44.98 127 CYS A O 1
ATOM 672 N N . GLU A 1 90 ? -23.382 -7.493 13.781 1.00 44.09 128 GLU A N 1
ATOM 673 C CA . GLU A 1 90 ? -22.372 -7.700 12.763 1.00 51.63 128 GLU A CA 1
ATOM 674 C C . GLU A 1 90 ? -22.039 -6.353 12.088 1.00 52.60 128 GLU A C 1
ATOM 675 O O . GLU A 1 90 ? -22.875 -5.699 11.487 1.00 44.94 128 GLU A O 1
ATOM 681 N N . ASN A 1 91 ? -20.788 -5.961 12.204 1.00 54.45 129 ASN A N 1
ATOM 682 C CA . ASN A 1 91 ? -20.294 -4.747 11.592 1.00 59.40 129 ASN A CA 1
ATOM 683 C C . ASN A 1 91 ? -19.770 -5.100 10.186 1.00 67.68 129 ASN A C 1
ATOM 684 O O . ASN A 1 91 ? -18.567 -5.383 9.967 1.00 61.90 129 ASN A O 1
ATOM 689 N N . GLN A 1 92 ? -20.696 -5.085 9.236 1.00 67.77 130 GLN A N 1
ATOM 690 C CA . GLN A 1 92 ? -20.381 -5.467 7.863 1.00 79.08 130 GLN A CA 1
ATOM 691 C C . GLN A 1 92 ? -20.738 -4.441 6.790 1.00 76.15 130 GLN A C 1
ATOM 692 O O . GLN A 1 92 ? -20.399 -4.636 5.634 1.00 70.12 130 GLN A O 1
ATOM 698 N N . ASP A 1 93 ? -21.364 -3.351 7.228 1.00 81.98 131 ASP A N 1
ATOM 699 C CA . ASP A 1 93 ? -22.101 -2.389 6.420 1.00 85.96 131 ASP A CA 1
ATOM 700 C C . ASP A 1 93 ? -21.401 -1.052 6.676 1.00 82.37 131 ASP A C 1
ATOM 701 O O . ASP A 1 93 ? -20.640 -0.926 7.633 1.00 77.02 131 ASP A O 1
ATOM 706 N N . GLY A 1 94 ? -21.694 -0.056 5.847 1.00 85.26 132 GLY A N 1
ATOM 707 C CA . GLY A 1 94 ? -21.535 1.346 6.230 1.00 86.86 132 GLY A CA 1
ATOM 708 C C . GLY A 1 94 ? -22.335 1.815 7.468 1.00 91.00 132 GLY A C 1
ATOM 709 O O . GLY A 1 94 ? -21.969 2.830 8.091 1.00 99.93 132 GLY A O 1
ATOM 710 N N . SER A 1 95 ? -23.449 1.141 7.805 1.00 89.31 133 SER A N 1
ATOM 711 C CA . SER A 1 95 ? -24.199 1.385 9.087 1.00 82.71 133 SER A CA 1
ATOM 712 C C . SER A 1 95 ? -23.675 0.628 10.337 1.00 76.21 133 SER A C 1
ATOM 713 O O . SER A 1 95 ? -24.199 0.855 11.429 1.00 82.55 133 SER A O 1
ATOM 716 N N . HIS A 1 96 ? -22.692 -0.270 10.158 1.00 63.63 134 HIS A N 1
ATOM 717 C CA . HIS A 1 96 ? -21.882 -0.825 11.246 1.00 70.56 134 HIS A CA 1
ATOM 718 C C . HIS A 1 96 ? -22.758 -1.559 12.255 1.00 60.30 134 HIS A C 1
ATOM 719 O O . HIS A 1 96 ? -23.544 -2.388 11.830 1.00 72.40 134 HIS A O 1
ATOM 726 N N . CYS A 1 97 ? -22.685 -1.249 13.552 1.00 53.25 135 CYS A N 1
ATOM 727 C CA . CYS A 1 97 ? -23.492 -1.980 14.536 1.00 56.18 135 CYS A CA 1
ATOM 728 C C . CYS A 1 97 ? -24.919 -1.407 14.504 1.00 51.97 135 CYS A C 1
ATOM 729 O O . CYS A 1 97 ? -25.196 -0.345 15.042 1.00 54.18 135 CYS A O 1
ATOM 732 N N . SER A 1 98 ? -25.814 -2.098 13.816 1.00 49.62 136 SER A N 1
ATOM 733 C CA . SER A 1 98 ? -27.169 -1.564 13.617 1.00 55.82 136 SER A CA 1
ATOM 734 C C . SER A 1 98 ? -28.307 -2.594 13.771 1.00 57.96 136 SER A C 1
ATOM 735 O O . SER A 1 98 ? -29.494 -2.209 13.844 1.00 59.39 136 SER A O 1
ATOM 738 N N . THR A 1 99 ? -27.957 -3.882 13.851 1.00 58.20 137 THR A N 1
ATOM 739 C CA . THR A 1 99 ? -28.964 -4.912 14.032 1.00 60.66 137 THR A CA 1
ATOM 740 C C . THR A 1 99 ? -28.525 -5.863 15.120 1.00 58.62 137 THR A C 1
ATOM 741 O O . THR A 1 99 ? -27.425 -6.409 15.068 1.00 55.36 137 THR A O 1
ATOM 745 N N . CYS A 1 100 ? -29.418 -6.063 16.087 1.00 53.22 138 CYS A N 1
ATOM 746 C CA . CYS A 1 100 ? -29.135 -6.860 17.252 1.00 53.50 138 CYS A CA 1
ATOM 747 C C . CYS A 1 100 ? -29.684 -8.254 17.093 1.00 54.69 138 CYS A C 1
ATOM 748 O O . CYS A 1 100 ? -30.872 -8.470 17.191 1.00 61.56 138 CYS A O 1
ATOM 751 N N . LEU A 1 101 ? -28.783 -9.196 16.851 1.00 54.43 139 LEU A N 1
ATOM 752 C CA . LEU A 1 101 ? -29.132 -10.571 16.557 1.00 49.24 139 LEU A CA 1
ATOM 753 C C . LEU A 1 101 ? -29.010 -11.299 17.829 1.00 48.88 139 LEU A C 1
ATOM 754 O O . LEU A 1 101 ? -28.331 -10.836 18.726 1.00 48.44 139 LEU A O 1
ATOM 759 N N . GLN A 1 102 ? -29.754 -12.392 17.985 1.00 50.62 140 GLN A N 1
ATOM 760 C CA . GLN A 1 102 ? -29.541 -13.258 19.153 1.00 56.62 140 GLN A CA 1
ATOM 761 C C . GLN A 1 102 ? -29.508 -14.723 18.759 1.00 56.61 140 GLN A C 1
ATOM 762 O O . GLN A 1 102 ? -30.151 -15.146 17.815 1.00 60.20 140 GLN A O 1
ATOM 768 N N . HIS A 1 103 ? -28.732 -15.500 19.479 1.00 53.27 141 HIS A N 1
ATOM 769 C CA . HIS A 1 103 ? -28.750 -16.905 19.262 1.00 54.70 141 HIS A CA 1
ATOM 770 C C . HIS A 1 103 ? -30.047 -17.503 19.843 1.00 61.23 141 HIS A C 1
ATOM 771 O O . HIS A 1 103 ? -30.575 -17.052 20.851 1.00 53.12 141 HIS A O 1
ATOM 778 N N . THR A 1 104 ? -30.536 -18.539 19.190 1.00 71.19 142 THR A N 1
ATOM 779 C CA . THR A 1 104 ? -31.894 -19.019 19.433 1.00 85.98 142 THR A CA 1
ATOM 780 C C . THR A 1 104 ? -32.056 -19.869 20.699 1.00 78.64 142 THR A C 1
ATOM 781 O O . THR A 1 104 ? -31.456 -20.934 20.826 1.00 82.04 142 THR A O 1
#

Organism: Mus musculus (NCBI:txid10090)

B-factor: mean 56.2, std 17.11, range [34.66, 126.1]

Foldseek 3Di:
DDDEDPQFDDDPPDTAHFDAWQWEFCDTADPVGHTDIGGADPQFTGQGGDHHNHGHGADDFDVVQQKDFDAPADRNGHTDIDHDPQWHAAQDDPVGRHHTHHDD

Sequence (104 aa):
QPSCRQEEFLVGDECCPMCNPGYHVKQVCSEHTGTVCAPCPPQTYTAHANGLSKCLPCGVCDPDMGLLTWQECSSWKDTVCRCIPGYFCENQDGSHCSTCLQHT

InterPro domains:
  IPR001368 TNFR/NGFR cysteine-rich region [PF00020] (78-119)
  IPR001368 TNFR/NGFR cysteine-rich region [PF00020] (121-162)
  IPR001368 TNFR/NGFR cysteine-rich region [PF00020] (165-203)
  IPR001368 TNFR/NGFR cysteine-rich region [PS00652] (78-119)
  IPR001368 TNFR/NGFR cysteine-rich region [PS50050] (41-75)
  IPR001368 TNFR/NGFR cysteine-rich region [PS50050] (77-119)
  IPR001368 TNFR/NGFR cysteine-rich region [PS50050] (120-162)
  IPR001368 TNFR/NGFR cysteine-rich region [SM00208] (42-75)
  IPR001368 TNFR/NGFR cysteine-rich region [SM00208] (78-119)
  IPR001368 TNFR/NGFR cysteine-rich region [SM00208] (121-162)
  IPR001368 TNFR/NGFR cysteine-rich region [SM00208] (165-203)
  IPR022332 Tumour necrosis factor receptor 14 [PR01965] (1-15)
  IPR022332 Tumour necrosis factor receptor 14 [PR01965] (60-74)
  IPR022332 Tumour necrosis factor receptor 14 [PR01965] (82-96)
  IPR022332 Tumour necrosis factor receptor 14 [PR01965] (126-138)
  IPR034031 Tumor necrosis factor receptor 14/UL144, N-terminal [cd10582] (42-142)

Solvent-accessible surface area: 7428 Å² total; per-residue (Å²): 219,90,106,36,182,165,104,28,31,77,51,67,142,47,47,0,68,63,1,92,55,1,93,28,10,130,99,68,10,39,128,161,70,48,31,70,50,16,89,14,66,124,128,24,31,3,42,138,30,12,28,71,78,157,12,79,106,16,33,139,6,55,107,141,102,18,6,68,75,159,87,125,27,41,32,163,104,34,25,23,16,89,21,69,122,71,88,69,40,89,104,144,89,68,66,90,6,30,74,21,66,116,154,187